Protein AF-X1HKC7-F1 (afdb_monomer_lite)

Structure (mmCIF, N/CA/C/O backbone):
data_AF-X1HKC7-F1
#
_entry.id   AF-X1HKC7-F1
#
loop_
_atom_site.group_PDB
_atom_site.id
_atom_site.type_symbol
_atom_site.label_atom_id
_atom_site.label_alt_id
_atom_site.label_comp_id
_atom_site.label_asym_id
_atom_site.label_entity_id
_atom_site.label_seq_id
_atom_site.pdbx_PDB_ins_code
_atom_site.Cartn_x
_atom_site.Cartn_y
_atom_site.Cartn_z
_atom_site.occupancy
_atom_site.B_iso_or_equiv
_atom_site.auth_seq_id
_atom_site.auth_comp_id
_atom_site.auth_asym_id
_atom_site.auth_atom_id
_atom_site.pdbx_PDB_model_num
ATOM 1 N N . MET A 1 1 ? -9.666 3.539 18.402 1.00 61.75 1 MET A N 1
ATOM 2 C CA . MET A 1 1 ? -9.292 4.438 17.292 1.00 61.75 1 MET A CA 1
ATOM 3 C C . MET A 1 1 ? -9.242 3.597 16.035 1.00 61.75 1 MET A C 1
ATOM 5 O O . MET A 1 1 ? -8.832 2.451 16.150 1.00 61.75 1 MET A O 1
ATOM 9 N N . SER A 1 2 ? -9.709 4.126 14.904 1.00 87.44 2 SER A N 1
ATOM 10 C CA . SER A 1 2 ? -9.624 3.433 13.612 1.00 87.44 2 SER A CA 1
ATOM 11 C C . SER A 1 2 ? -8.161 3.334 13.190 1.00 87.44 2 SER A C 1
ATOM 13 O O . SER A 1 2 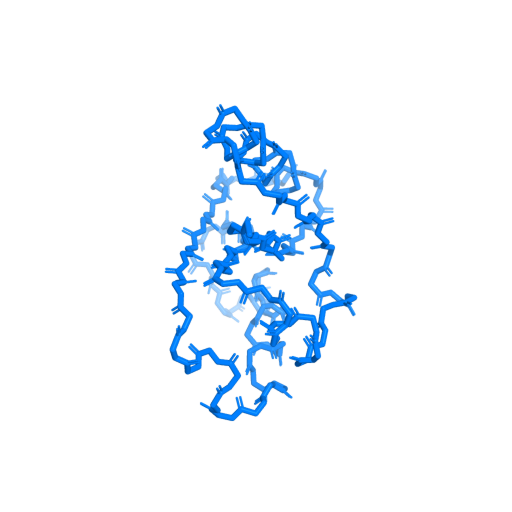? -7.449 4.343 13.249 1.00 87.44 2 SER A O 1
ATOM 15 N N . ARG A 1 3 ? -7.723 2.135 12.797 1.00 95.12 3 ARG A N 1
ATOM 16 C CA . ARG A 1 3 ? -6.361 1.880 12.310 1.00 95.12 3 ARG A CA 1
ATOM 17 C C . ARG A 1 3 ? -6.373 1.528 10.833 1.00 95.12 3 ARG A C 1
ATOM 19 O O . ARG A 1 3 ? -7.094 0.621 10.418 1.00 95.12 3 ARG A O 1
ATOM 26 N N . ALA A 1 4 ? -5.544 2.209 10.053 1.00 96.69 4 ALA A N 1
ATOM 27 C CA . ALA A 1 4 ? -5.392 1.984 8.625 1.00 96.69 4 ALA A CA 1
ATOM 28 C C . ALA A 1 4 ? -3.995 1.469 8.280 1.00 96.69 4 ALA A C 1
ATOM 30 O O . ALA A 1 4 ? -2.992 2.026 8.715 1.00 96.69 4 ALA A O 1
ATOM 31 N N . LEU A 1 5 ? -3.933 0.436 7.447 1.00 97.19 5 LEU A N 1
ATOM 32 C CA . LEU A 1 5 ? -2.705 -0.072 6.854 1.00 97.19 5 LEU A CA 1
ATOM 33 C C . LEU A 1 5 ? -2.681 0.269 5.369 1.00 97.19 5 LEU A C 1
ATOM 35 O O . LEU A 1 5 ? -3.563 -0.148 4.624 1.00 97.19 5 LEU A O 1
ATOM 39 N N . ILE A 1 6 ? -1.642 0.961 4.919 1.00 97.56 6 ILE A N 1
ATOM 40 C CA . ILE A 1 6 ? -1.345 1.171 3.505 1.00 97.56 6 ILE A CA 1
ATOM 41 C C . ILE A 1 6 ? -0.197 0.240 3.121 1.00 97.56 6 ILE A C 1
ATOM 43 O O . ILE A 1 6 ? 0.971 0.519 3.397 1.00 97.56 6 ILE A O 1
ATOM 47 N N . ALA A 1 7 ? -0.536 -0.870 2.474 1.00 96.62 7 ALA A N 1
ATOM 48 C CA . ALA A 1 7 ? 0.414 -1.844 1.956 1.00 96.62 7 ALA A CA 1
ATOM 49 C C . ALA A 1 7 ? 0.676 -1.561 0.475 1.00 96.62 7 ALA A C 1
ATOM 51 O O . ALA A 1 7 ? -0.265 -1.493 -0.313 1.00 96.62 7 ALA A O 1
ATOM 52 N N . TYR A 1 8 ? 1.932 -1.413 0.053 1.00 95.19 8 TYR A N 1
ATOM 53 C CA . TYR A 1 8 ? 2.228 -1.072 -1.342 1.00 95.19 8 TYR A CA 1
ATOM 54 C C . TYR A 1 8 ? 3.379 -1.871 -1.939 1.00 95.19 8 TYR A C 1
ATOM 56 O O . TYR A 1 8 ? 4.362 -2.203 -1.279 1.00 95.19 8 TYR A O 1
ATOM 64 N N . TYR A 1 9 ? 3.293 -2.106 -3.243 1.00 92.81 9 TYR A N 1
ATOM 65 C CA . TYR A 1 9 ? 4.444 -2.462 -4.061 1.00 92.81 9 TYR A CA 1
ATOM 66 C C . TYR A 1 9 ? 4.861 -1.254 -4.908 1.00 92.81 9 TYR A C 1
ATOM 68 O O . TYR A 1 9 ? 4.018 -0.544 -5.451 1.00 92.81 9 TYR A O 1
ATOM 76 N N . THR A 1 10 ? 6.161 -0.996 -5.035 1.00 90.81 10 THR A N 1
ATOM 77 C CA . THR A 1 10 ? 6.693 0.085 -5.874 1.00 90.81 10 THR A CA 1
ATOM 78 C C . THR A 1 10 ? 7.992 -0.352 -6.534 1.00 90.81 10 THR A C 1
ATOM 80 O O . THR A 1 10 ? 8.737 -1.151 -5.969 1.00 90.81 10 THR A O 1
ATOM 83 N N . LYS A 1 11 ? 8.266 0.175 -7.730 1.00 85.50 11 LYS A N 1
ATOM 84 C CA . LYS A 1 11 ? 9.529 -0.057 -8.443 1.00 85.50 11 LYS A CA 1
ATOM 85 C C . LYS A 1 11 ? 10.460 1.150 -8.353 1.00 85.50 11 LYS A C 1
ATOM 87 O O . LYS A 1 11 ? 11.634 0.983 -8.051 1.00 85.50 11 LYS A O 1
ATOM 92 N N . THR A 1 12 ? 9.931 2.345 -8.611 1.00 86.38 12 THR A N 1
ATOM 93 C CA . THR A 1 12 ? 10.696 3.605 -8.666 1.00 86.38 12 THR A CA 1
ATOM 94 C C . THR A 1 12 ? 10.310 4.607 -7.579 1.00 86.38 12 THR A C 1
ATOM 96 O O . THR A 1 12 ? 10.957 5.634 -7.443 1.00 86.38 12 THR A O 1
ATOM 99 N N . GLY A 1 13 ? 9.297 4.303 -6.761 1.00 90.44 13 GLY A N 1
ATOM 100 C CA . GLY A 1 13 ? 8.896 5.137 -5.622 1.00 90.44 13 GLY A CA 1
ATOM 101 C C . GLY A 1 13 ? 7.531 5.806 -5.773 1.00 90.44 13 GLY A C 1
ATOM 102 O O . GLY A 1 13 ? 6.894 6.057 -4.760 1.00 90.44 13 GLY A O 1
ATOM 103 N N . HIS A 1 14 ? 6.999 5.971 -6.985 1.00 91.19 14 HIS A N 1
ATOM 104 C CA . HIS A 1 14 ? 5.731 6.688 -7.196 1.00 91.19 14 HIS A CA 1
ATOM 105 C C . HIS A 1 14 ? 4.534 6.097 -6.437 1.00 91.19 14 HIS A C 1
ATOM 107 O O . HIS A 1 14 ? 3.764 6.836 -5.831 1.00 91.19 14 HIS A O 1
ATOM 113 N N . THR A 1 15 ? 4.397 4.766 -6.388 1.00 93.00 15 THR A N 1
ATOM 114 C CA . THR A 1 15 ? 3.324 4.139 -5.596 1.00 93.00 15 THR A CA 1
ATOM 115 C C . THR A 1 15 ? 3.479 4.425 -4.102 1.00 93.00 15 THR A C 1
ATOM 117 O O . THR A 1 15 ? 2.484 4.634 -3.422 1.00 93.00 15 THR A O 1
ATOM 120 N N . ARG A 1 16 ? 4.719 4.470 -3.593 1.00 95.31 16 ARG A N 1
ATOM 121 C CA . ARG A 1 16 ? 4.986 4.808 -2.190 1.00 95.31 16 ARG A CA 1
ATOM 122 C C . ARG A 1 16 ? 4.551 6.240 -1.905 1.00 95.31 16 ARG A C 1
ATOM 124 O O . ARG A 1 16 ? 3.837 6.452 -0.938 1.00 95.31 16 ARG A O 1
ATOM 131 N N . GLN A 1 17 ? 4.946 7.178 -2.763 1.00 95.81 17 GLN A N 1
ATOM 132 C CA . GLN A 1 17 ? 4.606 8.591 -2.614 1.00 95.81 17 GLN A CA 1
ATOM 133 C C . GLN A 1 17 ? 3.087 8.802 -2.589 1.00 95.81 17 GLN A C 1
ATOM 135 O O . GLN A 1 17 ? 2.573 9.411 -1.661 1.00 95.81 17 GLN A O 1
ATOM 140 N N . ALA A 1 18 ? 2.352 8.193 -3.524 1.00 95.44 18 ALA A N 1
ATOM 141 C CA . ALA A 1 18 ? 0.890 8.249 -3.506 1.00 95.44 18 ALA A CA 1
ATOM 142 C C . ALA A 1 18 ? 0.288 7.623 -2.231 1.00 95.44 18 ALA A C 1
ATOM 144 O O . ALA A 1 18 ? -0.706 8.116 -1.706 1.00 95.44 18 ALA A O 1
ATOM 145 N N . GLY A 1 19 ? 0.886 6.547 -1.710 1.00 96.88 19 GLY A N 1
ATOM 146 C CA . GLY A 1 19 ? 0.496 5.962 -0.427 1.00 96.88 19 GLY A CA 1
ATOM 147 C C . GLY A 1 19 ? 0.739 6.892 0.763 1.00 96.88 19 GLY A C 1
ATOM 148 O O . GLY A 1 19 ? -0.089 6.946 1.666 1.00 96.88 19 GLY A O 1
ATOM 149 N N . GLU A 1 20 ? 1.842 7.639 0.757 1.00 97.56 20 GLU A N 1
ATOM 150 C CA . GLU A 1 20 ? 2.155 8.655 1.769 1.00 97.56 20 GLU A CA 1
ATOM 151 C C . GLU A 1 20 ? 1.161 9.826 1.708 1.00 97.56 20 GLU A C 1
ATOM 153 O O . GLU A 1 20 ? 0.668 10.248 2.751 1.00 97.56 20 GLU A O 1
ATOM 158 N N . ASP A 1 21 ? 0.766 10.271 0.512 1.00 97.75 21 ASP A N 1
ATOM 159 C CA . ASP A 1 21 ? -0.266 11.304 0.338 1.00 97.75 21 ASP A CA 1
ATOM 160 C C . ASP A 1 21 ? -1.637 10.843 0.871 1.00 97.75 21 ASP A C 1
ATOM 162 O O . ASP A 1 21 ? -2.339 11.590 1.557 1.00 97.75 21 ASP A O 1
ATOM 166 N N . ILE A 1 22 ? -2.009 9.579 0.625 1.00 96.94 22 ILE A N 1
ATOM 167 C CA . ILE A 1 22 ? -3.216 8.972 1.213 1.00 96.94 22 ILE A CA 1
ATOM 168 C C . ILE A 1 22 ? -3.098 8.917 2.744 1.00 96.94 22 ILE A C 1
ATOM 170 O O . ILE A 1 22 ? -4.077 9.183 3.445 1.00 96.94 22 ILE A O 1
ATOM 174 N N . ALA A 1 23 ? -1.915 8.593 3.277 1.00 97.50 23 ALA A N 1
ATOM 175 C CA . ALA A 1 23 ? -1.685 8.544 4.718 1.00 97.50 23 ALA A CA 1
ATOM 176 C C . ALA A 1 23 ? -1.879 9.908 5.381 1.00 97.50 23 ALA A C 1
ATOM 178 O O . ALA A 1 23 ? -2.468 9.968 6.461 1.00 97.50 23 ALA A O 1
ATOM 179 N N . ILE A 1 24 ? -1.440 10.991 4.731 1.00 97.75 24 ILE A N 1
ATOM 180 C CA . ILE A 1 24 ? -1.661 12.361 5.206 1.00 97.75 24 ILE A CA 1
ATOM 181 C C . ILE A 1 24 ? -3.163 12.627 5.336 1.00 97.75 24 ILE A C 1
ATOM 183 O O . ILE A 1 24 ? -3.622 12.940 6.431 1.00 97.75 24 ILE A O 1
ATOM 187 N N . GLY A 1 25 ? -3.944 12.400 4.274 1.00 96.62 25 GLY A N 1
ATOM 188 C CA . GLY A 1 25 ? -5.390 12.652 4.304 1.00 96.62 25 GLY A CA 1
ATOM 189 C C . GLY A 1 25 ? -6.141 11.811 5.345 1.00 96.62 25 GLY A C 1
ATOM 190 O O . GLY A 1 25 ? -7.045 12.304 6.019 1.00 96.62 25 GLY A O 1
ATOM 191 N N . LEU A 1 26 ? -5.750 10.547 5.534 1.00 95.56 26 LEU A N 1
ATOM 192 C CA . LEU A 1 26 ? -6.321 9.690 6.582 1.00 95.56 26 LEU A CA 1
ATOM 193 C C . LEU A 1 26 ? -5.931 10.165 7.993 1.00 95.56 26 LEU A C 1
ATOM 195 O O . LEU A 1 26 ? -6.768 10.157 8.897 1.00 95.56 26 LEU A O 1
ATOM 199 N N . THR A 1 27 ? -4.690 10.613 8.180 1.00 96.06 27 THR A N 1
ATOM 200 C CA . THR A 1 27 ? -4.210 11.142 9.466 1.00 96.06 27 THR A CA 1
ATOM 201 C C . THR A 1 27 ? -4.922 12.446 9.827 1.00 96.06 27 THR A C 1
ATOM 203 O O . THR A 1 27 ? -5.339 12.619 10.970 1.00 96.06 27 THR A O 1
ATOM 206 N N . GLU A 1 28 ? -5.139 13.338 8.856 1.00 96.31 28 GLU A N 1
ATOM 207 C CA . GLU A 1 28 ? -5.931 14.566 9.028 1.00 96.31 28 GLU A CA 1
ATOM 208 C C . GLU A 1 28 ? -7.389 14.269 9.411 1.00 96.31 28 GLU A C 1
ATOM 210 O O . GLU A 1 28 ? -7.996 15.014 10.179 1.00 96.31 28 GLU A O 1
ATOM 215 N N . ALA A 1 29 ? -7.935 13.141 8.946 1.00 93.81 29 ALA A N 1
ATOM 216 C CA . ALA A 1 29 ? -9.245 12.636 9.353 1.00 93.81 29 ALA A CA 1
ATOM 217 C C . ALA A 1 29 ? -9.250 11.943 10.737 1.00 93.81 29 ALA A C 1
ATOM 219 O O . ALA A 1 29 ? -10.289 11.437 11.166 1.00 93.81 29 ALA A O 1
ATOM 220 N N . GLY A 1 30 ? -8.117 11.912 11.450 1.00 94.69 30 GLY A N 1
ATOM 221 C CA . GLY A 1 30 ? -7.990 11.345 12.796 1.00 94.69 30 GLY A CA 1
ATOM 222 C C . GLY A 1 30 ? -7.809 9.824 12.844 1.00 94.69 30 GLY A C 1
ATOM 223 O O . GLY A 1 30 ? -8.097 9.208 13.873 1.00 94.69 30 GLY A O 1
ATOM 224 N N . ILE A 1 31 ? -7.367 9.206 11.746 1.00 95.44 31 ILE A N 1
ATOM 225 C CA . ILE A 1 31 ? -7.100 7.764 11.651 1.00 95.44 31 ILE A CA 1
ATOM 226 C C . ILE A 1 31 ? -5.611 7.506 11.916 1.00 95.44 31 ILE A C 1
ATOM 228 O O . ILE A 1 31 ? -4.752 8.233 11.426 1.00 95.44 31 ILE A O 1
ATOM 232 N N . GLU A 1 32 ? -5.291 6.459 12.678 1.00 96.00 32 GLU A N 1
ATOM 233 C CA . GLU A 1 32 ? -3.906 6.017 12.884 1.00 96.00 32 GLU A CA 1
ATOM 234 C C . GLU A 1 32 ? -3.454 5.225 11.649 1.00 96.00 32 GLU A C 1
ATOM 236 O O . GLU A 1 32 ? -4.039 4.185 11.344 1.00 96.00 32 GLU A O 1
ATOM 241 N N . VAL A 1 33 ? -2.451 5.719 10.915 1.00 97.12 33 VAL A N 1
ATOM 242 C CA . VAL A 1 33 ? -2.032 5.131 9.633 1.00 97.12 33 VAL A CA 1
ATOM 243 C C . VAL A 1 33 ? -0.634 4.529 9.710 1.00 97.12 33 VAL A C 1
ATOM 245 O O . VAL A 1 33 ? 0.328 5.195 10.087 1.00 97.12 33 VAL A O 1
ATOM 248 N N . THR A 1 34 ? -0.515 3.295 9.234 1.00 96.94 34 THR A N 1
ATOM 249 C CA . THR A 1 34 ? 0.746 2.582 9.034 1.00 96.94 34 THR A CA 1
ATOM 250 C C . THR A 1 34 ? 0.997 2.410 7.539 1.00 96.94 34 THR A C 1
ATOM 252 O O . THR A 1 34 ? 0.151 1.882 6.825 1.00 96.94 34 THR A O 1
ATOM 255 N N . VAL A 1 35 ? 2.167 2.820 7.040 1.00 97.06 35 VAL A N 1
ATOM 256 C CA . VAL A 1 35 ? 2.543 2.684 5.620 1.00 97.06 35 VAL A CA 1
ATOM 257 C C . VAL A 1 35 ? 3.700 1.695 5.495 1.00 97.06 35 VAL A C 1
ATOM 259 O O . VAL A 1 35 ? 4.761 1.910 6.084 1.00 97.06 35 VAL A O 1
ATOM 262 N N . ARG A 1 36 ? 3.517 0.599 4.746 1.00 96.62 36 ARG A N 1
ATOM 263 C CA . ARG A 1 36 ? 4.496 -0.500 4.666 1.00 96.62 36 ARG A CA 1
ATOM 264 C C . ARG A 1 36 ? 4.678 -1.056 3.251 1.00 96.62 36 ARG A C 1
ATOM 266 O O . ARG A 1 36 ? 3.700 -1.192 2.509 1.00 96.62 36 ARG A O 1
ATOM 273 N N . PRO A 1 37 ? 5.913 -1.442 2.877 1.00 95.75 37 PRO A N 1
ATOM 274 C CA . PRO A 1 37 ? 6.134 -2.288 1.716 1.00 95.75 37 PRO A CA 1
ATOM 275 C C . PRO A 1 37 ? 5.380 -3.607 1.872 1.00 95.75 37 PRO A C 1
ATOM 277 O O . PRO A 1 37 ? 5.386 -4.222 2.932 1.00 95.75 37 PRO A O 1
ATOM 280 N N . LEU A 1 38 ? 4.787 -4.080 0.783 1.00 93.44 38 LEU A N 1
ATOM 281 C 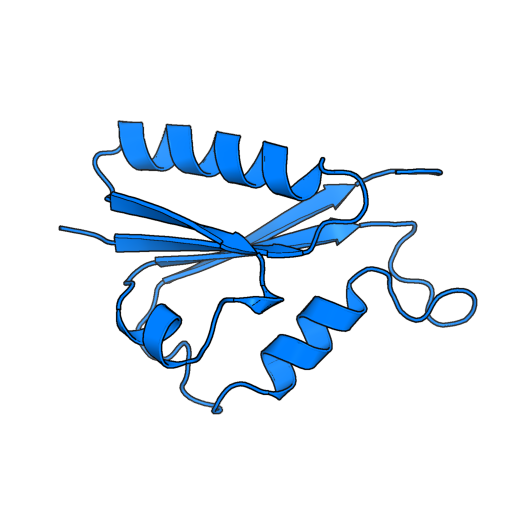CA . LEU A 1 38 ? 3.995 -5.309 0.745 1.00 93.44 38 LEU A CA 1
ATOM 282 C C . LEU A 1 38 ? 4.785 -6.554 1.199 1.00 93.44 38 LEU A C 1
ATOM 284 O O . LEU A 1 38 ? 4.203 -7.508 1.699 1.00 93.44 38 LEU A O 1
ATOM 288 N N . ALA A 1 39 ? 6.111 -6.531 1.024 1.00 91.00 39 ALA A N 1
ATOM 289 C CA . ALA A 1 39 ? 7.018 -7.594 1.455 1.00 91.00 39 ALA A CA 1
ATOM 290 C C . ALA A 1 39 ? 7.075 -7.764 2.984 1.00 91.00 39 ALA A C 1
ATOM 292 O O . ALA A 1 39 ? 7.399 -8.852 3.452 1.00 91.00 39 ALA A O 1
ATOM 293 N N . ASP A 1 40 ? 6.724 -6.719 3.736 1.00 92.81 40 ASP A N 1
ATOM 294 C CA . ASP A 1 40 ? 6.772 -6.701 5.199 1.00 92.81 40 ASP A CA 1
ATOM 295 C C . ASP A 1 40 ? 5.383 -6.913 5.827 1.00 92.81 40 ASP A C 1
ATOM 297 O O . ASP A 1 40 ? 5.245 -6.912 7.048 1.00 92.81 40 ASP A O 1
ATOM 301 N N . VAL A 1 41 ? 4.334 -7.070 5.011 1.00 93.75 41 VAL A N 1
ATOM 302 C CA . VAL A 1 41 ? 2.952 -7.187 5.486 1.00 93.75 41 VAL A CA 1
ATOM 303 C C . VAL A 1 41 ? 2.529 -8.651 5.504 1.00 93.75 41 VAL A C 1
ATOM 305 O O . VAL A 1 41 ? 2.309 -9.262 4.460 1.00 93.75 41 VAL A O 1
ATOM 308 N N . GLY A 1 42 ? 2.373 -9.206 6.702 1.00 91.56 42 GLY A N 1
ATOM 309 C CA . GLY A 1 42 ? 1.792 -10.531 6.923 1.00 91.56 42 GLY A CA 1
ATOM 310 C C . GLY A 1 42 ? 0.307 -10.485 7.295 1.00 91.56 42 GLY A C 1
ATOM 311 O O . GLY A 1 42 ? -0.289 -9.419 7.443 1.00 91.56 42 GLY A O 1
ATOM 312 N N . ALA A 1 43 ? -0.285 -11.661 7.517 1.00 89.69 43 ALA A N 1
ATOM 313 C CA . ALA A 1 43 ? -1.670 -11.781 7.982 1.00 89.69 43 ALA A CA 1
ATOM 314 C C . ALA A 1 43 ? -1.903 -11.131 9.362 1.00 89.69 43 ALA A C 1
ATOM 316 O O . ALA A 1 43 ? -2.979 -10.595 9.619 1.00 89.69 43 ALA A O 1
ATOM 317 N N . GLU A 1 44 ? -0.890 -11.133 10.233 1.00 88.69 44 GLU A N 1
ATOM 318 C CA . GLU A 1 44 ? -0.969 -10.508 11.561 1.00 88.69 44 GLU A CA 1
ATOM 319 C C . GLU A 1 44 ? -1.074 -8.979 11.491 1.00 88.69 44 GLU A C 1
ATOM 321 O O . GLU A 1 44 ? -1.834 -8.372 12.239 1.00 88.69 44 GLU A O 1
ATOM 326 N N . GLU A 1 45 ? -0.386 -8.346 10.539 1.00 88.62 45 GLU A N 1
ATOM 327 C CA . GLU A 1 45 ? -0.519 -6.904 10.301 1.00 88.62 45 GLU A CA 1
ATOM 328 C C . GLU A 1 45 ? -1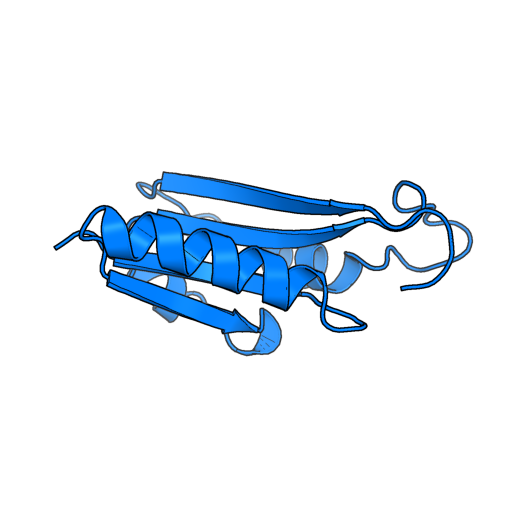.927 -6.562 9.806 1.00 88.62 45 GLU A C 1
ATOM 330 O O . GLU A 1 45 ? -2.539 -5.604 10.271 1.00 88.62 45 GLU A O 1
ATOM 335 N N . LEU A 1 46 ? -2.497 -7.378 8.915 1.00 89.50 46 LEU A N 1
ATOM 336 C CA . LEU A 1 46 ? -3.863 -7.168 8.431 1.00 89.50 46 LEU A CA 1
ATOM 337 C C . LEU A 1 46 ? -4.886 -7.282 9.566 1.00 89.50 46 LEU A C 1
ATOM 339 O O . LEU A 1 46 ? -5.841 -6.507 9.613 1.00 89.50 46 LEU A O 1
ATOM 343 N N . SER A 1 47 ? -4.690 -8.217 10.502 1.00 89.38 47 SER A N 1
ATOM 344 C CA . SER A 1 47 ? -5.619 -8.425 11.616 1.00 89.38 47 SER A CA 1
ATOM 345 C C . SER A 1 47 ? -5.659 -7.232 12.579 1.00 89.38 47 SER A C 1
ATOM 347 O O . SER A 1 47 ? -6.746 -6.900 13.054 1.00 89.38 47 SER A O 1
ATOM 349 N N . ALA A 1 48 ? -4.534 -6.533 12.765 1.00 91.12 48 ALA A N 1
ATOM 350 C CA . ALA A 1 48 ? -4.389 -5.371 13.644 1.00 91.12 48 ALA A CA 1
ATOM 351 C C . ALA A 1 48 ? -5.026 -4.061 13.130 1.00 91.12 48 ALA A C 1
ATOM 353 O O . ALA A 1 48 ? -5.099 -3.090 13.889 1.00 91.12 48 ALA A O 1
ATOM 354 N N . HIS A 1 49 ? -5.478 -4.024 11.871 1.00 94.81 49 HIS A N 1
ATOM 355 C CA . HIS A 1 49 ? -6.018 -2.823 11.225 1.00 94.81 49 HIS A CA 1
ATOM 356 C C . HIS A 1 49 ? -7.472 -3.016 10.769 1.00 94.81 49 HIS A C 1
ATOM 358 O O . HIS A 1 49 ? -7.874 -4.108 10.362 1.00 94.81 49 HIS A O 1
ATOM 364 N N . ASP A 1 50 ? -8.262 -1.945 10.815 1.00 94.31 50 ASP A N 1
ATOM 365 C CA . ASP A 1 50 ? -9.679 -1.930 10.422 1.00 94.31 50 ASP A CA 1
ATOM 366 C C . ASP A 1 50 ? -9.857 -1.572 8.940 1.00 94.31 50 ASP A C 1
ATOM 368 O O . ASP A 1 50 ? -10.789 -2.041 8.281 1.00 94.31 50 ASP A O 1
ATOM 372 N N . LEU A 1 51 ? -8.946 -0.746 8.417 1.00 94.62 51 LEU A N 1
ATOM 373 C CA . LEU A 1 51 ? -8.876 -0.323 7.023 1.00 94.62 51 LEU A CA 1
ATOM 374 C C . LEU A 1 51 ? -7.575 -0.825 6.392 1.00 94.62 51 LEU A C 1
ATOM 376 O O . LEU A 1 51 ? -6.494 -0.600 6.927 1.00 94.62 51 LEU A O 1
ATOM 380 N N . ILE A 1 52 ? -7.668 -1.456 5.226 1.00 96.06 52 ILE A N 1
ATOM 381 C CA . ILE A 1 52 ? -6.510 -1.895 4.447 1.00 96.06 52 ILE A CA 1
ATOM 382 C C . ILE A 1 52 ? -6.561 -1.244 3.067 1.00 96.06 52 ILE A C 1
ATOM 384 O O . ILE A 1 52 ? -7.538 -1.376 2.334 1.00 96.06 52 ILE A O 1
ATOM 388 N N . VAL A 1 53 ? -5.492 -0.552 2.695 1.00 96.69 53 VAL A N 1
ATOM 389 C CA . VAL A 1 53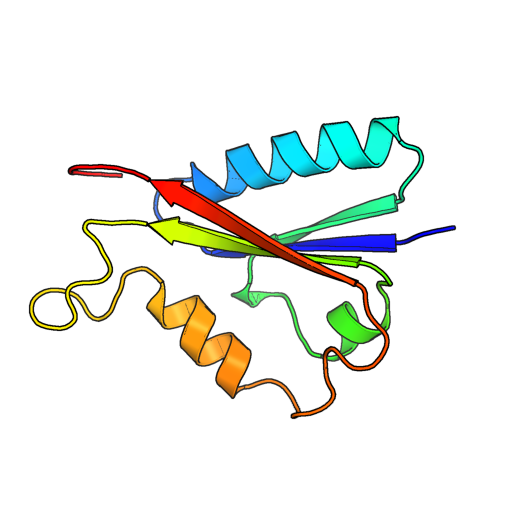 ? -5.327 0.113 1.404 1.00 96.69 53 VAL A CA 1
ATOM 390 C C . VAL A 1 53 ? -4.166 -0.539 0.664 1.00 96.69 53 VAL A C 1
ATOM 392 O O . VAL A 1 53 ? -3.039 -0.537 1.155 1.00 96.69 53 VAL A O 1
ATOM 395 N N . VAL A 1 54 ? -4.422 -1.086 -0.524 1.00 95.81 54 VAL A N 1
ATOM 396 C CA . VAL A 1 54 ? -3.400 -1.782 -1.320 1.00 95.81 54 VAL A CA 1
ATOM 397 C C . VAL A 1 54 ? -2.957 -0.935 -2.514 1.00 95.81 54 VAL A C 1
ATOM 399 O O . VAL A 1 54 ? -3.760 -0.577 -3.374 1.00 95.81 54 VAL A O 1
ATOM 402 N N . GLY A 1 55 ? -1.662 -0.635 -2.583 1.00 94.25 55 GLY A N 1
ATOM 403 C CA . GLY A 1 55 ? -1.032 0.139 -3.649 1.00 94.25 55 GLY A CA 1
ATOM 404 C C . GLY A 1 55 ? -0.282 -0.726 -4.653 1.00 94.25 55 GLY A C 1
ATOM 405 O O . GLY A 1 55 ? 0.558 -1.549 -4.275 1.00 94.25 55 GLY A O 1
ATOM 406 N N . SER A 1 56 ? -0.517 -0.502 -5.946 1.00 91.19 56 SER A N 1
ATOM 407 C CA . SER A 1 56 ? 0.237 -1.171 -7.015 1.00 91.19 56 SER A CA 1
ATOM 408 C C . SER A 1 56 ? 0.643 -0.212 -8.141 1.00 91.19 56 SER A C 1
ATOM 410 O O . SER A 1 56 ? -0.117 0.694 -8.484 1.00 91.19 56 SER A O 1
ATOM 412 N N . PRO A 1 57 ? 1.821 -0.386 -8.762 1.00 87.56 57 PRO A N 1
ATOM 413 C CA . PRO A 1 57 ? 2.174 0.364 -9.960 1.00 87.56 57 PRO A CA 1
ATOM 414 C C . PRO A 1 57 ? 1.384 -0.175 -11.164 1.00 87.56 57 PRO A C 1
ATOM 416 O O . PRO A 1 57 ? 1.294 -1.391 -11.356 1.00 87.56 57 PRO A O 1
ATOM 419 N N . CYS A 1 58 ? 0.858 0.713 -12.009 1.00 77.31 58 CYS A N 1
ATOM 420 C CA . CYS A 1 58 ? 0.257 0.346 -13.290 1.00 77.31 58 CYS A CA 1
ATOM 421 C C . CYS A 1 58 ? 1.209 0.710 -14.429 1.00 77.31 58 CYS A C 1
ATOM 423 O O . CYS A 1 58 ? 1.486 1.882 -14.684 1.00 77.31 58 CYS A O 1
ATOM 425 N N . HIS A 1 59 ? 1.688 -0.319 -15.126 1.00 70.31 59 HIS A N 1
ATOM 426 C CA . HIS A 1 59 ? 2.491 -0.186 -16.335 1.00 70.31 59 HIS A CA 1
ATOM 427 C C . HIS A 1 59 ? 1.767 -0.884 -17.478 1.00 70.31 59 HIS A C 1
ATOM 429 O O . HIS A 1 59 ? 1.645 -2.113 -17.461 1.00 70.31 59 HIS A O 1
ATOM 435 N N . VAL A 1 60 ? 1.287 -0.093 -18.443 1.00 61.22 60 VAL A N 1
ATOM 436 C CA . VAL A 1 60 ? 0.687 -0.555 -19.709 1.00 61.22 60 VAL A CA 1
ATOM 437 C C . VAL A 1 60 ? -0.216 -1.780 -19.502 1.00 61.22 60 VAL A C 1
ATOM 439 O O . VAL A 1 60 ? 0.008 -2.850 -20.058 1.00 61.22 60 VAL A O 1
ATOM 442 N N . GLY A 1 61 ? -1.197 -1.661 -18.604 1.00 53.62 61 GLY A N 1
ATOM 443 C CA . GLY A 1 61 ? -2.257 -2.659 -18.438 1.00 53.62 61 GLY A CA 1
ATOM 444 C C . GLY A 1 61 ? -1.826 -4.076 -18.035 1.00 53.62 61 GLY A C 1
ATOM 445 O O . GLY A 1 61 ? -2.607 -5.000 -18.232 1.00 53.62 61 GLY A O 1
ATOM 446 N N . SER A 1 62 ? -0.633 -4.290 -17.466 1.00 51.09 62 SER A N 1
ATOM 447 C CA . SER A 1 62 ? -0.187 -5.637 -17.069 1.00 51.09 62 SER A CA 1
ATOM 448 C C . SER A 1 62 ? -0.144 -6.625 -18.248 1.00 51.09 62 SER A C 1
ATOM 450 O O . SER A 1 62 ? -0.623 -7.754 -18.133 1.00 51.09 62 SER A O 1
ATOM 452 N N . VAL A 1 63 ? 0.422 -6.226 -19.398 1.00 51.16 63 VAL A N 1
ATOM 453 C CA . VAL A 1 63 ? 0.637 -7.145 -20.533 1.00 51.16 63 VAL A CA 1
ATOM 454 C C . VAL A 1 63 ? 1.560 -8.291 -20.100 1.00 51.16 63 VAL A C 1
ATOM 456 O O . VAL A 1 63 ? 2.786 -8.176 -20.087 1.00 51.16 63 VAL A O 1
ATOM 459 N N . LYS A 1 64 ? 0.936 -9.427 -19.768 1.00 51.28 64 LYS A N 1
ATOM 460 C CA . LYS A 1 64 ? 1.552 -10.675 -19.281 1.00 51.28 64 LYS A CA 1
ATOM 461 C C . LYS A 1 64 ? 2.594 -11.265 -20.241 1.00 51.28 64 LYS A C 1
ATOM 463 O O . LYS A 1 64 ? 3.391 -12.105 -19.841 1.00 51.28 64 LYS A O 1
ATOM 468 N N . MET A 1 65 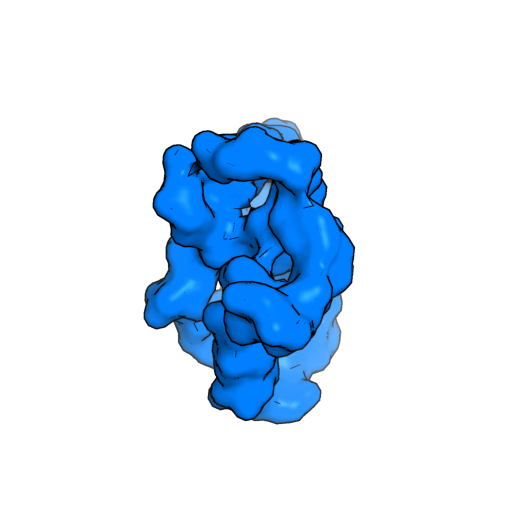? 2.548 -10.853 -21.510 1.00 50.94 65 MET A N 1
ATOM 469 C CA . MET A 1 65 ? 3.329 -11.424 -22.609 1.00 50.94 65 MET A CA 1
ATOM 470 C C . MET A 1 65 ? 4.756 -10.862 -22.715 1.00 50.94 65 MET A C 1
ATOM 472 O O . MET A 1 65 ? 5.591 -11.496 -23.348 1.00 50.94 65 MET A O 1
ATOM 476 N N . LEU A 1 66 ? 5.054 -9.713 -22.087 1.00 51.81 66 LEU A N 1
ATOM 477 C CA . LEU A 1 66 ? 6.391 -9.091 -22.141 1.00 51.81 66 LEU A CA 1
ATOM 478 C C . LEU A 1 66 ? 7.025 -8.850 -20.759 1.00 51.81 66 LEU A C 1
ATOM 480 O O . LEU A 1 66 ? 8.245 -8.842 -20.634 1.00 51.81 66 LEU A O 1
ATOM 484 N N . PHE A 1 67 ? 6.213 -8.707 -19.709 1.00 50.72 67 PHE A N 1
ATOM 485 C CA . PHE A 1 67 ? 6.652 -8.599 -18.315 1.00 50.72 67 PHE A CA 1
ATOM 486 C C . PHE A 1 67 ? 5.676 -9.413 -17.458 1.00 50.72 67 PHE A C 1
ATOM 488 O O . PHE A 1 67 ? 4.498 -9.486 -17.796 1.00 50.72 67 PHE A O 1
ATOM 495 N N . SER A 1 68 ? 6.104 -10.018 -16.346 1.00 52.25 68 SER A N 1
ATOM 496 C CA . SER A 1 68 ? 5.254 -10.877 -15.490 1.00 52.25 68 SER A CA 1
ATOM 497 C C . SER A 1 68 ? 4.110 -10.141 -14.752 1.00 52.25 68 SER A C 1
ATOM 499 O O . SER A 1 68 ? 3.618 -10.617 -13.730 1.00 52.25 68 SER A O 1
ATOM 501 N N . GLY A 1 69 ? 3.669 -8.992 -15.280 1.00 64.25 69 GLY A N 1
ATOM 502 C CA . GLY A 1 69 ? 2.895 -7.963 -14.605 1.00 64.25 69 GLY A CA 1
ATOM 503 C C . GLY A 1 69 ? 3.789 -7.293 -13.572 1.00 64.25 69 GLY A C 1
ATOM 504 O O . GLY A 1 69 ? 4.250 -7.944 -12.643 1.00 64.25 69 GLY A O 1
ATOM 505 N N . ILE A 1 70 ? 4.060 -5.993 -13.690 1.00 69.81 70 ILE A N 1
ATOM 506 C CA . ILE A 1 70 ? 4.844 -5.297 -12.654 1.00 69.81 70 ILE A CA 1
ATOM 507 C C . ILE A 1 70 ? 4.116 -5.376 -11.296 1.00 69.81 70 ILE A C 1
ATOM 509 O O . ILE A 1 70 ? 4.760 -5.447 -10.260 1.00 69.81 70 ILE A O 1
ATOM 513 N N . ALA A 1 71 ? 2.789 -5.528 -11.294 1.00 73.69 71 ALA A N 1
ATOM 514 C CA . ALA A 1 71 ? 1.989 -5.840 -10.109 1.00 73.69 71 ALA A CA 1
ATOM 515 C C . ALA A 1 71 ? 2.032 -7.321 -9.652 1.00 73.69 71 ALA A C 1
ATOM 517 O O . ALA A 1 71 ? 1.361 -7.682 -8.690 1.00 73.69 71 ALA A O 1
ATOM 518 N N . GLY A 1 72 ? 2.817 -8.195 -10.289 1.00 82.94 72 GLY A N 1
ATOM 519 C CA . GLY A 1 72 ? 2.933 -9.618 -9.947 1.00 82.94 72 GLY A CA 1
ATOM 520 C C . GLY A 1 72 ? 3.253 -9.903 -8.470 1.00 82.94 72 GLY A C 1
ATOM 521 O O . GLY A 1 72 ? 2.683 -10.846 -7.917 1.00 82.94 72 GLY A O 1
ATOM 522 N N . PRO A 1 73 ? 4.094 -9.101 -7.785 1.00 88.69 73 PRO A N 1
ATOM 523 C CA . PRO A 1 73 ? 4.297 -9.227 -6.342 1.00 88.69 73 PRO A CA 1
ATOM 524 C C . PRO A 1 73 ? 3.015 -9.047 -5.520 1.00 88.69 73 PRO A C 1
ATOM 526 O O . PRO A 1 73 ? 2.824 -9.773 -4.551 1.00 88.69 73 PRO A O 1
ATOM 529 N N . VAL A 1 74 ? 2.104 -8.164 -5.944 1.00 89.06 74 VAL A N 1
ATOM 530 C CA . VAL A 1 74 ? 0.804 -7.963 -5.282 1.00 89.06 74 VAL A CA 1
ATOM 531 C C . VAL A 1 74 ? -0.060 -9.213 -5.414 1.00 89.06 74 VAL A C 1
ATOM 533 O O . VAL A 1 74 ? -0.604 -9.690 -4.424 1.00 89.06 74 VAL A O 1
ATOM 536 N N . SER A 1 75 ? -0.135 -9.806 -6.610 1.00 87.81 75 SER A N 1
ATOM 537 C CA . SER A 1 75 ? -0.881 -11.055 -6.816 1.00 87.81 75 SER A CA 1
ATOM 538 C C . SER A 1 75 ? -0.303 -12.223 -6.012 1.00 87.81 75 SER A C 1
ATOM 540 O O . SER A 1 75 ? -1.060 -13.003 -5.443 1.00 87.81 75 SER A O 1
ATOM 542 N N . LYS A 1 76 ? 1.031 -12.345 -5.945 1.00 89.88 76 LYS A N 1
ATOM 543 C CA . LYS A 1 76 ? 1.700 -13.384 -5.143 1.00 89.88 76 LYS A CA 1
ATOM 544 C C . LYS A 1 76 ? 1.420 -13.222 -3.656 1.00 89.88 76 LYS A C 1
ATOM 546 O O . LYS A 1 76 ? 1.152 -14.208 -2.984 1.00 89.88 76 LYS A O 1
ATOM 551 N N . TRP A 1 77 ? 1.466 -11.991 -3.163 1.00 92.44 77 TRP A N 1
ATOM 552 C CA . TRP A 1 77 ? 1.152 -11.692 -1.775 1.00 92.44 77 TRP A CA 1
ATOM 553 C C . TRP A 1 77 ? -0.305 -11.997 -1.442 1.00 92.44 77 TRP A C 1
ATOM 555 O O . TRP A 1 77 ? -0.552 -12.736 -0.497 1.00 92.44 77 TRP A O 1
ATOM 565 N N . LEU A 1 78 ? -1.261 -11.553 -2.266 1.00 90.38 78 LEU A N 1
ATOM 566 C CA . LEU A 1 78 ? -2.675 -11.898 -2.084 1.00 90.38 78 LEU A CA 1
ATOM 567 C C . LEU A 1 78 ? -2.894 -13.416 -2.040 1.00 90.38 78 LEU A C 1
ATOM 569 O O . LEU A 1 78 ? -3.645 -13.897 -1.202 1.00 90.38 78 LEU A O 1
ATOM 573 N N . ALA A 1 79 ? -2.205 -14.173 -2.899 1.00 90.88 79 ALA A N 1
ATOM 574 C CA . ALA A 1 79 ? -2.277 -15.634 -2.910 1.00 90.88 79 ALA A CA 1
ATOM 575 C C . ALA A 1 79 ? -1.595 -16.301 -1.700 1.00 90.88 79 ALA A C 1
ATOM 577 O O . ALA A 1 79 ? -1.866 -17.466 -1.422 1.00 90.88 79 ALA A O 1
ATOM 578 N N . SER A 1 80 ? -0.695 -15.596 -1.008 1.00 91.81 80 SER A N 1
ATOM 579 C CA . SER A 1 80 ? -0.012 -16.101 0.191 1.00 91.81 80 SER A CA 1
ATOM 580 C C . SER A 1 80 ? -0.813 -15.903 1.480 1.00 91.81 80 SER A C 1
ATOM 582 O O . SER A 1 80 ? -0.484 -16.505 2.500 1.00 91.81 80 SER A O 1
ATOM 584 N N . LEU A 1 81 ? -1.851 -15.065 1.445 1.00 91.31 81 LEU A N 1
ATOM 585 C CA . LEU A 1 81 ? -2.692 -14.774 2.599 1.00 91.31 81 LEU A CA 1
ATOM 586 C C . LEU A 1 81 ? -3.757 -15.862 2.812 1.00 91.31 81 LEU A C 1
ATOM 588 O O . LEU A 1 81 ? -4.223 -16.471 1.844 1.00 91.31 81 LEU A O 1
ATOM 592 N N . PRO A 1 82 ? -4.190 -16.093 4.065 1.00 90.88 82 PRO A N 1
ATOM 593 C CA . PRO A 1 82 ? -5.338 -16.949 4.333 1.00 90.88 82 PRO A CA 1
ATOM 594 C C . PRO A 1 82 ? -6.616 -16.342 3.726 1.00 90.88 82 PRO A C 1
ATOM 596 O O . PRO A 1 82 ? -6.746 -15.123 3.599 1.00 90.88 82 PRO A O 1
ATOM 599 N N . GLY A 1 83 ? -7.569 -17.191 3.327 1.00 87.06 83 GLY A N 1
ATOM 600 C CA . GLY A 1 83 ? -8.762 -16.770 2.572 1.00 87.06 83 GLY A CA 1
ATOM 601 C C . GLY A 1 83 ? -9.707 -15.817 3.317 1.00 87.06 83 GLY A C 1
ATOM 602 O O . GLY A 1 83 ? -10.547 -15.173 2.694 1.00 87.06 83 GLY A O 1
ATOM 603 N N . ASP A 1 84 ? -9.556 -15.702 4.633 1.00 89.12 84 ASP A N 1
ATOM 604 C CA . ASP A 1 84 ? -10.307 -14.832 5.535 1.00 89.12 84 ASP A CA 1
ATOM 605 C C . ASP A 1 84 ? -9.510 -13.599 6.000 1.00 89.12 84 ASP A C 1
ATOM 607 O O . ASP A 1 84 ? -10.010 -12.826 6.814 1.00 89.12 84 ASP A O 1
ATOM 611 N N . ALA A 1 85 ? -8.312 -13.351 5.453 1.00 87.94 85 ALA A N 1
ATOM 612 C CA . ALA A 1 85 ? -7.424 -12.261 5.882 1.00 87.94 85 ALA A CA 1
ATOM 613 C C . ALA A 1 85 ? -8.075 -10.861 5.876 1.00 87.94 85 ALA A C 1
ATOM 615 O O . ALA A 1 85 ? -7.674 -9.981 6.638 1.00 87.94 85 ALA A O 1
ATOM 616 N N . PHE A 1 86 ? -9.082 -10.650 5.024 1.00 88.88 86 PHE A N 1
ATOM 617 C CA . PHE A 1 86 ? -9.806 -9.382 4.883 1.00 88.88 86 PHE A CA 1
ATOM 618 C C . PHE A 1 86 ? -11.214 -9.401 5.502 1.00 88.88 86 PHE A C 1
ATOM 620 O O . PHE A 1 86 ? -11.954 -8.424 5.377 1.00 88.88 86 PHE A O 1
ATOM 627 N N . ALA A 1 87 ? -11.626 -10.499 6.142 1.00 89.62 87 ALA A N 1
ATOM 628 C CA . ALA A 1 87 ? -12.980 -10.643 6.663 1.00 89.62 87 ALA A CA 1
ATOM 629 C C . ALA A 1 87 ? -13.295 -9.563 7.714 1.00 89.62 87 ALA A C 1
ATOM 631 O O . ALA A 1 87 ? -12.561 -9.378 8.682 1.00 89.62 87 ALA A O 1
ATOM 632 N N . GLY A 1 88 ? -14.404 -8.841 7.511 1.00 89.31 88 GLY A N 1
ATOM 633 C CA . GLY A 1 88 ? -14.869 -7.792 8.425 1.00 89.31 88 GLY A CA 1
ATOM 634 C C . GLY A 1 88 ? -14.086 -6.475 8.371 1.00 89.31 88 GLY A C 1
ATOM 635 O O . GLY A 1 88 ? -14.328 -5.612 9.210 1.00 89.31 88 GLY A O 1
ATOM 636 N N . LYS A 1 89 ? -13.172 -6.303 7.406 1.00 92.06 89 LYS A N 1
ATOM 637 C CA . LYS A 1 89 ? -12.326 -5.107 7.269 1.00 92.06 89 LYS A CA 1
ATOM 638 C C . LYS A 1 89 ? -12.764 -4.251 6.087 1.00 92.06 89 LYS A C 1
ATOM 640 O O . LYS A 1 89 ? -13.226 -4.766 5.069 1.00 92.06 89 LYS A O 1
ATOM 645 N N . ALA A 1 90 ? -12.587 -2.939 6.202 1.00 94.31 90 ALA A N 1
ATOM 646 C CA . ALA A 1 90 ? -12.722 -2.044 5.062 1.00 94.31 90 ALA A CA 1
ATOM 647 C C . ALA A 1 90 ? -11.489 -2.197 4.162 1.00 94.31 90 ALA A C 1
ATOM 649 O O . 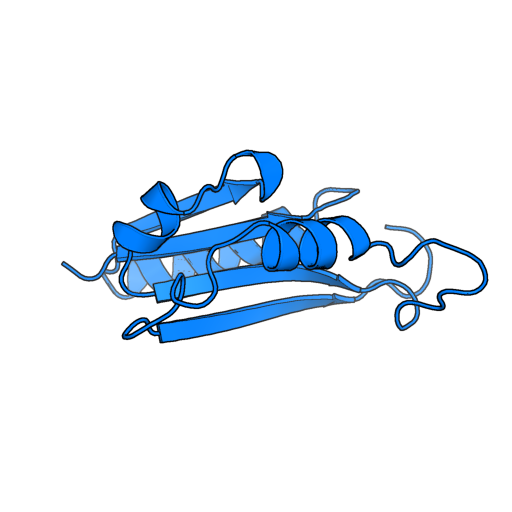ALA A 1 90 ? -10.358 -2.177 4.646 1.00 94.31 90 ALA A O 1
ATOM 650 N N . VAL A 1 91 ? -11.692 -2.349 2.853 1.00 94.00 91 VAL A N 1
ATOM 651 C CA . VAL A 1 91 ? -10.595 -2.543 1.895 1.00 94.00 91 VAL A CA 1
ATOM 652 C C . VAL A 1 91 ? -10.707 -1.536 0.758 1.00 94.00 91 VAL A C 1
ATOM 654 O O . VAL A 1 91 ? -11.787 -1.320 0.213 1.00 94.00 91 VAL A O 1
ATOM 657 N N . SER A 1 92 ? -9.581 -0.932 0.392 1.00 94.06 92 SER A N 1
ATOM 658 C CA . SER A 1 92 ? -9.445 -0.035 -0.752 1.00 94.06 92 SER A CA 1
ATOM 659 C C . SER A 1 92 ? -8.178 -0.366 -1.543 1.00 94.06 92 SER A C 1
ATOM 661 O O . SER A 1 92 ? -7.268 -1.032 -1.046 1.00 94.06 92 SER A O 1
ATOM 663 N N . ALA A 1 93 ? -8.104 0.097 -2.786 1.00 93.81 93 ALA A N 1
ATOM 664 C CA . ALA A 1 93 ? -6.929 -0.063 -3.626 1.00 93.81 93 ALA A CA 1
ATOM 665 C C . ALA A 1 93 ? -6.666 1.204 -4.438 1.00 93.81 93 ALA A C 1
ATOM 667 O O . ALA A 1 93 ? -7.596 1.899 -4.844 1.00 93.81 93 ALA A O 1
ATOM 668 N N . TYR A 1 94 ? -5.393 1.477 -4.711 1.00 93.75 94 TYR A N 1
ATOM 669 C CA . TYR A 1 94 ? -4.978 2.551 -5.606 1.00 93.75 94 TYR A CA 1
ATOM 670 C C . TYR A 1 94 ? -3.894 2.069 -6.560 1.00 93.75 94 TYR A C 1
ATOM 672 O O . TYR A 1 94 ? -3.157 1.108 -6.304 1.00 93.75 94 TYR A O 1
ATOM 680 N N . SER A 1 95 ? -3.795 2.760 -7.690 1.00 89.19 95 SER A N 1
ATOM 681 C CA . SER A 1 95 ? -2.738 2.505 -8.644 1.00 89.19 95 SER A CA 1
ATOM 682 C C . SER A 1 95 ? -2.233 3.785 -9.272 1.00 89.19 95 SER A C 1
ATOM 684 O O . SER A 1 95 ? -3.016 4.657 -9.643 1.00 89.19 95 SER A O 1
ATOM 686 N N . VAL A 1 96 ? -0.912 3.877 -9.392 1.00 86.38 96 VAL A N 1
ATOM 687 C CA . VAL A 1 96 ? -0.250 4.995 -10.058 1.00 86.38 96 VAL A CA 1
ATOM 688 C C . VAL A 1 96 ? 0.114 4.550 -11.465 1.00 86.38 96 VAL A C 1
ATOM 690 O O . VAL A 1 96 ? 0.850 3.578 -11.652 1.00 86.38 96 VAL A O 1
ATOM 693 N N . HIS A 1 97 ? -0.450 5.236 -12.456 1.00 76.94 97 HIS A N 1
ATOM 694 C CA . HIS A 1 97 ? -0.219 4.947 -13.863 1.00 76.94 97 HIS A CA 1
ATOM 695 C C . HIS A 1 97 ? 1.037 5.654 -14.371 1.00 76.94 97 HIS A C 1
ATOM 697 O O . HIS A 1 97 ? 1.176 6.867 -14.224 1.00 76.94 97 HIS A O 1
ATOM 703 N N . CYS A 1 98 ? 1.903 4.911 -15.055 1.00 62.53 98 CYS A N 1
ATOM 704 C CA . CYS A 1 98 ? 2.981 5.473 -15.862 1.00 62.53 98 CYS A CA 1
ATOM 705 C C . CYS A 1 98 ? 2.940 4.859 -17.273 1.00 62.53 98 CYS A C 1
ATOM 707 O O . CYS A 1 98 ? 2.932 3.638 -17.437 1.00 62.53 98 CYS A O 1
ATOM 709 N N . CYS A 1 99 ? 2.860 5.717 -18.303 1.00 61.06 99 CYS A N 1
ATOM 710 C CA . CYS A 1 99 ? 2.741 5.304 -19.710 1.00 61.06 99 CYS A CA 1
ATOM 711 C C . CYS A 1 99 ? 3.949 4.474 -20.173 1.00 61.06 99 CYS A C 1
ATOM 713 O O . CYS A 1 99 ? 3.779 3.383 -20.703 1.00 61.06 99 CYS A O 1
ATOM 715 N N . PHE A 1 100 ? 5.167 4.984 -19.982 1.00 54.09 100 PHE A N 1
ATOM 716 C CA . PHE A 1 100 ? 6.419 4.336 -20.375 1.00 54.09 100 PHE A CA 1
ATOM 717 C C . PHE A 1 100 ? 7.524 4.796 -19.428 1.00 54.09 100 PHE A C 1
ATOM 719 O O . PHE A 1 100 ? 7.787 5.990 -19.343 1.00 54.09 100 PHE A O 1
ATOM 726 N N . GLY A 1 101 ? 8.179 3.852 -18.747 1.00 52.78 101 GLY A N 1
ATOM 727 C CA . GLY A 1 101 ? 9.185 4.177 -17.735 1.00 52.78 101 GLY A CA 1
ATOM 728 C C . GLY A 1 101 ? 8.537 4.595 -16.417 1.00 52.78 101 GLY A C 1
ATOM 729 O O . GLY A 1 101 ? 7.562 5.342 -16.394 1.00 52.78 101 GLY A O 1
ATOM 730 N N . GLY A 1 102 ? 9.029 4.002 -15.333 1.00 45.06 102 GLY A N 1
ATOM 731 C CA . GLY A 1 102 ? 8.694 4.452 -13.988 1.00 45.06 102 GLY A CA 1
ATOM 732 C C . GLY A 1 102 ? 9.570 5.612 -13.570 1.00 45.06 102 GLY A C 1
ATOM 733 O O . GLY A 1 102 ? 10.532 5.933 -14.299 1.00 45.06 102 GLY A O 1
#

Radius of gyration: 13.83 Å; chains: 1; bounding box: 26×32×40 Å

InterPro domains:
  IPR008254 Flavodoxin/nitric oxide synthase [PS50902] (4-102)
  IPR029039 Flavoprotein-like superfamily [G3DSA:3.40.50.360] (1-102)
  IPR029039 Flavoprotein-like superfamily [SSF52218] (1-96)

pLDDT: mean 85.87, std 14.57, range [45.06, 97.75]

Secondary structure (DSSP, 8-state):
--EEEEEE--SSSHHHHHHHHHHHHHHHTT-EEEEEEGGG--HHHHHT-SEEEEEEEEEGGG-TTTSS-TTHHHHHHHHHS-TTTTTT-EEEEEEEEESS--

Sequence (102 aa):
MSRALIAYYTKTGHTRQAGEDIAIGLTEAGIEVTVRPLADVGAEELSAHDLIVVGSPCHVGSVKMLFSGIAGPVSKWLASLPGDAFAGKAVSAYSVHCCFGG

Foldseek 3Di:
DAEEEEEEDDDPCPQVVVSVVVVVVCVVVVYHYDYYYLVPDALVNLVVHQEYEYEYEDEPNQPCPPDVRSCVSVVVSVVVHDPCSCPNHHYYYDYDYDHDDD

Organism: NCBI:txid412755